Protein AF-A0A6H2NI71-F1 (afdb_monomer_lite)

Foldseek 3Di:
DDDDDDDDPVPVVVVPDDPPPDDQPDPVSVVVVCVVVPVVCPCVVCPDPVVVVVVVVVVVVVPPPD

pLDDT: mean 76.97, std 19.02, range [38.09, 96.06]

Structure (mmCIF, N/CA/C/O backbone):
data_AF-A0A6H2NI71-F1
#
_entry.id   AF-A0A6H2NI71-F1
#
loop_
_atom_site.group_PDB
_atom_site.id
_atom_site.type_symbol
_atom_site.label_atom_id
_atom_site.label_alt_id
_atom_site.label_comp_id
_atom_site.label_asym_id
_atom_site.label_entity_id
_atom_site.label_seq_id
_atom_site.pdbx_PDB_ins_code
_atom_site.Cartn_x
_atom_site.Cartn_y
_atom_site.Cartn_z
_atom_site.occupancy
_atom_site.B_iso_or_equiv
_atom_site.auth_seq_id
_atom_site.auth_comp_id
_atom_site.auth_asym_id
_atom_site.auth_atom_id
_atom_site.pdbx_PDB_model_num
ATOM 1 N N . MET A 1 1 ? 18.170 35.043 -4.207 1.00 43.31 1 MET A N 1
ATOM 2 C CA . MET A 1 1 ? 17.091 34.133 -4.653 1.00 43.31 1 MET A CA 1
ATOM 3 C C . MET A 1 1 ? 16.912 33.061 -3.586 1.00 43.31 1 MET A C 1
ATOM 5 O O . MET A 1 1 ? 17.857 32.327 -3.337 1.00 43.31 1 MET A O 1
ATOM 9 N N . LYS A 1 2 ? 15.784 33.054 -2.864 1.00 38.09 2 LYS A N 1
ATOM 10 C CA . LYS A 1 2 ? 15.483 32.062 -1.812 1.00 38.09 2 LYS A CA 1
ATOM 11 C C . LYS A 1 2 ? 14.763 30.858 -2.440 1.00 38.09 2 LYS A C 1
ATOM 13 O O . LYS A 1 2 ? 13.920 31.056 -3.309 1.00 38.09 2 LYS A O 1
ATOM 18 N N . LEU A 1 3 ? 15.144 29.650 -2.018 1.00 49.69 3 LEU A N 1
ATOM 19 C CA . LEU A 1 3 ? 14.664 28.349 -2.500 1.00 49.69 3 LEU A CA 1
ATOM 20 C C . LEU A 1 3 ? 13.168 28.118 -2.239 1.00 49.69 3 LEU A C 1
ATOM 22 O O . LEU A 1 3 ? 12.678 28.517 -1.187 1.00 49.69 3 LEU A O 1
ATOM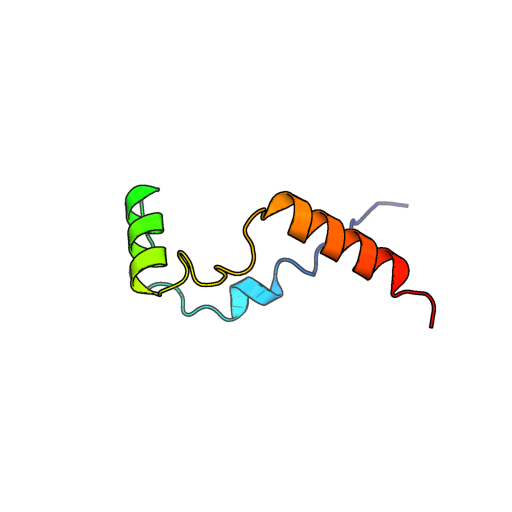 26 N N . THR A 1 4 ? 12.519 27.310 -3.085 1.00 43.56 4 THR A N 1
ATOM 27 C CA . THR A 1 4 ? 11.573 26.281 -2.610 1.00 43.56 4 THR A CA 1
ATOM 28 C C . THR A 1 4 ? 11.742 24.999 -3.446 1.00 43.56 4 THR A C 1
ATOM 30 O O . THR A 1 4 ? 11.720 25.079 -4.673 1.00 43.56 4 THR A O 1
ATOM 33 N N . PRO A 1 5 ? 11.983 23.828 -2.829 1.00 50.88 5 PRO A N 1
ATOM 34 C CA . PRO A 1 5 ? 11.990 22.545 -3.527 1.00 50.88 5 PRO A CA 1
ATOM 35 C C . PRO A 1 5 ? 10.549 22.075 -3.777 1.00 50.88 5 PRO A C 1
ATOM 37 O O . PRO A 1 5 ? 9.692 22.189 -2.899 1.00 50.88 5 PRO A O 1
ATOM 40 N N . SER A 1 6 ? 10.289 21.549 -4.975 1.00 50.28 6 SER A N 1
ATOM 41 C CA . SER A 1 6 ? 9.007 20.974 -5.391 1.00 50.28 6 SER A CA 1
ATOM 42 C C . SER A 1 6 ? 8.527 19.877 -4.436 1.00 50.28 6 SER A C 1
ATOM 44 O O . SER A 1 6 ? 8.954 18.731 -4.530 1.00 50.28 6 SER A O 1
ATOM 46 N N . TYR A 1 7 ? 7.573 20.209 -3.570 1.00 52.88 7 TYR A N 1
ATOM 47 C CA . TYR A 1 7 ? 6.725 19.242 -2.876 1.00 52.88 7 TYR A CA 1
ATOM 48 C C . TYR A 1 7 ? 5.268 19.420 -3.335 1.00 52.88 7 TYR A C 1
ATOM 50 O O . TYR A 1 7 ? 4.540 20.180 -2.702 1.00 52.88 7 TYR A O 1
ATOM 58 N N . PRO A 1 8 ? 4.812 18.764 -4.424 1.00 50.69 8 PRO A N 1
ATO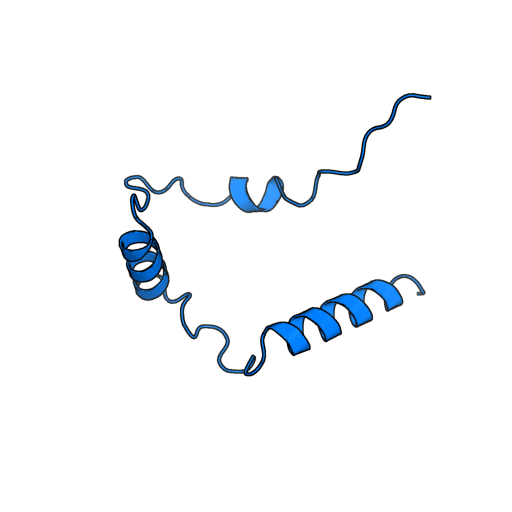M 59 C CA . PRO A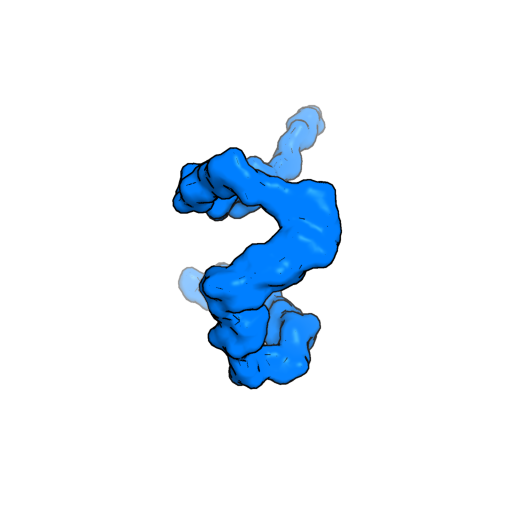 1 8 ? 3.362 18.595 -4.564 1.00 50.69 8 PRO A CA 1
ATOM 60 C C . PRO A 1 8 ? 2.891 17.181 -4.923 1.00 50.69 8 PRO A C 1
ATOM 62 O O . PRO A 1 8 ? 1.697 16.997 -5.112 1.00 50.69 8 PRO A O 1
ATOM 65 N N . VAL A 1 9 ? 3.755 16.162 -5.007 1.00 46.72 9 VAL A N 1
ATOM 66 C CA . VAL A 1 9 ? 3.279 14.816 -5.410 1.00 46.72 9 VAL A CA 1
ATOM 67 C C . VAL A 1 9 ? 2.850 13.955 -4.213 1.00 46.72 9 VAL A C 1
ATOM 69 O O . VAL A 1 9 ? 2.003 13.077 -4.346 1.00 46.72 9 VAL A O 1
ATOM 72 N N . LEU A 1 10 ? 3.361 14.236 -3.009 1.00 47.22 10 LEU A N 1
ATOM 73 C CA . LEU A 1 10 ? 3.029 13.452 -1.810 1.00 47.22 10 LEU A CA 1
ATOM 74 C C . LEU A 1 10 ? 1.684 13.834 -1.167 1.00 47.22 10 LEU A C 1
ATOM 76 O O . LEU A 1 10 ? 1.144 13.059 -0.383 1.00 47.22 10 LEU A O 1
ATOM 80 N N . GLN A 1 11 ? 1.121 15.003 -1.488 1.00 49.00 11 GLN A N 1
ATOM 81 C CA . GLN A 1 11 ? -0.036 15.532 -0.758 1.00 49.00 11 GLN A CA 1
ATOM 82 C C . GLN A 1 11 ? -1.378 15.027 -1.308 1.00 49.00 11 GLN A C 1
ATOM 84 O O . GLN A 1 11 ? -2.300 14.786 -0.535 1.00 49.00 11 GLN A O 1
ATOM 89 N N . SER A 1 12 ? -1.477 14.780 -2.617 1.00 50.62 12 SER A N 1
ATOM 90 C CA . SER A 1 12 ? -2.743 14.423 -3.276 1.00 50.62 12 SER A CA 1
ATOM 91 C C . SER A 1 12 ? -3.205 12.991 -2.996 1.00 50.62 12 SER A C 1
ATOM 93 O O . SER A 1 12 ? -4.402 12.726 -2.958 1.00 50.62 12 SER A O 1
ATOM 95 N N . VAL A 1 13 ? -2.281 12.052 -2.768 1.00 48.34 13 VAL A N 1
ATOM 96 C CA . VAL A 1 13 ? -2.619 10.629 -2.558 1.00 48.34 13 VAL A CA 1
ATOM 97 C C . VAL A 1 13 ? -3.228 10.384 -1.172 1.00 48.34 13 VAL A C 1
ATOM 99 O O . VAL A 1 13 ? -4.057 9.488 -1.004 1.00 48.34 13 VAL A O 1
ATOM 102 N N . LEU A 1 14 ? -2.862 11.197 -0.177 1.00 48.88 14 LEU A N 1
ATOM 103 C CA . LEU A 1 14 ? -3.375 11.074 1.190 1.00 48.88 14 LEU A CA 1
ATOM 104 C C . LEU A 1 14 ? -4.761 11.715 1.371 1.00 48.88 14 LEU A C 1
ATOM 106 O O . LEU A 1 14 ? -5.471 11.351 2.303 1.00 48.88 14 LEU A O 1
ATOM 110 N N . SER A 1 15 ? -5.180 12.615 0.474 1.00 53.31 15 SER A N 1
ATOM 111 C CA . SER A 1 15 ? -6.467 13.324 0.569 1.00 53.31 15 SER A CA 1
ATOM 112 C C . SER A 1 15 ? -7.694 12.462 0.241 1.00 53.31 15 SER A C 1
ATOM 114 O O . SER A 1 15 ? -8.804 12.834 0.605 1.00 53.31 15 SER A O 1
ATOM 116 N N . PHE A 1 16 ? -7.516 11.324 -0.441 1.00 53.75 16 PHE A N 1
ATOM 117 C CA . PHE A 1 16 ? -8.618 10.471 -0.918 1.00 53.75 16 PHE A CA 1
ATOM 118 C C . PHE A 1 16 ? -8.877 9.226 -0.063 1.00 53.75 16 PHE A C 1
ATOM 120 O O . PHE A 1 16 ? -9.774 8.440 -0.368 1.00 53.75 16 PHE A O 1
ATOM 127 N N . ARG A 1 17 ? -8.097 8.999 0.996 1.00 59.72 17 ARG A N 1
ATOM 128 C CA . ARG A 1 17 ? -8.312 7.849 1.880 1.00 59.72 17 ARG A CA 1
ATOM 129 C C . ARG A 1 17 ? -9.372 8.244 2.913 1.00 59.72 17 ARG A C 1
ATOM 131 O O . ARG A 1 17 ? -9.162 9.253 3.588 1.00 59.72 17 ARG A O 1
ATOM 138 N N . PRO A 1 18 ? -10.479 7.493 3.078 1.00 62.66 18 PRO A N 1
ATOM 139 C CA . PRO A 1 18 ? -11.351 7.704 4.224 1.00 62.66 18 PRO A CA 1
ATOM 140 C C . PRO A 1 18 ? -10.478 7.643 5.474 1.00 62.66 18 PRO A C 1
ATOM 142 O O . PRO A 1 18 ? -9.720 6.687 5.660 1.00 62.66 18 PRO A O 1
ATOM 145 N N . PHE A 1 19 ? -10.522 8.710 6.269 1.00 62.50 19 PHE A N 1
ATOM 146 C CA . PHE A 1 19 ? -9.787 8.781 7.521 1.00 62.50 19 PHE A CA 1
ATOM 147 C C . PHE A 1 19 ? -10.183 7.549 8.336 1.00 62.50 19 PHE A C 1
ATOM 149 O O . PHE A 1 19 ? -11.366 7.365 8.633 1.00 62.50 19 PHE A O 1
ATOM 156 N N . LEU A 1 20 ? -9.225 6.654 8.597 1.00 72.50 20 LEU A N 1
ATOM 157 C CA . LEU A 1 20 ? -9.501 5.419 9.324 1.00 72.50 20 LEU A CA 1
ATOM 158 C C . LEU A 1 20 ? -10.089 5.818 10.674 1.00 72.50 20 LEU A C 1
ATOM 160 O O . LEU A 1 20 ? -9.401 6.452 11.467 1.00 72.50 20 LEU A O 1
ATOM 164 N N . GLN A 1 21 ? -11.362 5.489 10.921 1.00 73.94 21 GLN A N 1
ATOM 165 C CA . GLN A 1 21 ? -12.039 5.909 12.155 1.00 73.94 21 GLN A CA 1
ATOM 166 C C . GLN A 1 21 ? -11.328 5.384 13.408 1.00 73.94 21 GLN A C 1
ATOM 168 O O . GLN A 1 21 ? -11.354 6.034 14.445 1.00 73.94 21 GLN A O 1
ATOM 173 N N . ASN A 1 22 ? -10.632 4.253 13.278 1.00 78.62 22 ASN A N 1
ATOM 174 C CA . ASN A 1 22 ? -9.679 3.743 14.252 1.00 78.62 22 ASN A CA 1
ATOM 175 C C . ASN A 1 22 ? -8.366 3.439 13.522 1.00 78.62 22 ASN A C 1
ATOM 177 O O . ASN A 1 22 ? -8.218 2.344 12.976 1.00 78.62 22 ASN A O 1
ATOM 181 N N . PRO A 1 23 ? -7.432 4.402 13.438 1.00 83.69 23 PRO A N 1
ATOM 182 C CA . PRO A 1 23 ? -6.170 4.158 12.767 1.00 83.69 23 PRO A CA 1
ATOM 183 C C . PRO A 1 23 ? -5.337 3.140 13.568 1.00 83.69 23 PRO A C 1
ATOM 185 O O . PRO A 1 23 ? -5.408 3.131 14.804 1.00 83.69 23 PRO A O 1
ATOM 188 N N . PRO A 1 24 ? -4.532 2.303 12.892 1.00 89.00 24 PRO A N 1
ATOM 189 C CA . PRO A 1 24 ? -3.581 1.412 13.546 1.00 89.00 24 PRO A CA 1
ATOM 190 C C . PRO A 1 24 ? -2.669 2.183 14.504 1.00 89.00 24 PRO A C 1
ATOM 192 O O . PRO A 1 24 ? -2.129 3.227 14.135 1.00 89.00 24 PRO A O 1
ATOM 195 N N . LYS A 1 25 ? -2.501 1.687 15.734 1.00 91.62 25 LYS A N 1
ATOM 196 C CA . LYS A 1 25 ? -1.711 2.371 16.776 1.00 91.62 25 LYS A CA 1
ATOM 197 C C . LYS A 1 25 ? -0.300 1.808 16.896 1.00 91.62 25 LYS A C 1
ATOM 199 O O . LYS A 1 25 ? 0.598 2.496 17.373 1.00 91.62 25 LYS A O 1
ATOM 204 N N . THR A 1 26 ? -0.110 0.567 16.462 1.00 94.50 26 THR A N 1
ATOM 205 C CA . THR A 1 26 ? 1.172 -0.132 16.470 1.00 94.50 26 THR A CA 1
ATOM 206 C C . THR A 1 26 ? 1.535 -0.635 15.075 1.00 94.50 26 THR A C 1
ATOM 208 O O . THR A 1 26 ? 0.695 -0.704 14.176 1.00 94.50 26 THR A O 1
ATOM 211 N N . GLY A 1 27 ? 2.800 -1.026 14.892 1.00 91.62 27 GLY A N 1
ATOM 212 C CA . GLY A 1 27 ? 3.237 -1.671 13.652 1.00 91.62 27 GLY A CA 1
ATOM 213 C C . GLY A 1 27 ? 2.493 -2.981 13.372 1.00 91.62 27 GLY A C 1
ATOM 214 O O . GLY A 1 27 ? 2.187 -3.268 12.220 1.00 91.62 27 GLY A O 1
ATOM 215 N N . LEU A 1 28 ? 2.137 -3.738 14.415 1.00 95.25 28 LEU A N 1
ATOM 216 C CA . LEU A 1 28 ? 1.376 -4.980 14.273 1.00 95.25 28 LEU A CA 1
ATOM 217 C C . LEU A 1 28 ? -0.052 -4.711 13.785 1.00 95.25 28 LEU A C 1
ATOM 219 O O . LEU A 1 28 ? -0.504 -5.356 12.841 1.00 95.25 28 LEU A O 1
ATOM 223 N N . ASP A 1 29 ? -0.723 -3.713 14.367 1.00 93.12 29 ASP A N 1
ATOM 224 C CA . ASP A 1 29 ? -2.065 -3.302 13.934 1.00 93.12 29 ASP A CA 1
ATOM 225 C C . ASP A 1 29 ? -2.059 -2.856 12.466 1.00 93.12 29 ASP A C 1
ATOM 227 O O . ASP A 1 29 ? -3.017 -3.088 11.731 1.00 93.12 29 ASP A O 1
ATOM 231 N N . LEU A 1 30 ? -0.974 -2.204 12.031 1.00 91.75 30 LEU A N 1
ATOM 232 C CA . LEU A 1 30 ? -0.841 -1.708 10.664 1.00 91.75 30 LEU A CA 1
ATOM 233 C C . LEU A 1 30 ? -0.704 -2.859 9.665 1.00 91.75 30 LEU A C 1
ATOM 235 O O . LEU A 1 30 ? -1.360 -2.841 8.624 1.00 91.75 30 LEU A O 1
ATOM 239 N N . VAL A 1 31 ? 0.108 -3.866 9.997 1.00 91.56 31 VAL A N 1
ATOM 240 C CA . VAL A 1 31 ? 0.257 -5.075 9.178 1.00 91.56 31 VAL A CA 1
ATOM 241 C C . VAL A 1 31 ? -1.066 -5.839 9.102 1.00 91.56 31 VAL A C 1
ATOM 243 O O . VAL A 1 31 ? -1.505 -6.162 8.000 1.00 91.56 31 VAL A O 1
ATOM 246 N N . ALA A 1 32 ? -1.743 -6.046 10.237 1.00 92.62 32 ALA A N 1
ATOM 247 C CA . ALA A 1 32 ? -3.045 -6.715 10.286 1.00 92.62 32 ALA A CA 1
ATOM 248 C C . ALA A 1 32 ? -4.107 -5.970 9.460 1.00 92.62 32 ALA A C 1
ATOM 250 O O . ALA A 1 32 ? -4.877 -6.581 8.717 1.00 92.62 32 ALA A O 1
ATOM 251 N N . TYR A 1 33 ? -4.120 -4.636 9.531 1.00 90.81 33 TYR A N 1
ATOM 252 C CA . TYR A 1 33 ? -4.976 -3.817 8.683 1.00 90.81 33 TYR A CA 1
ATOM 253 C C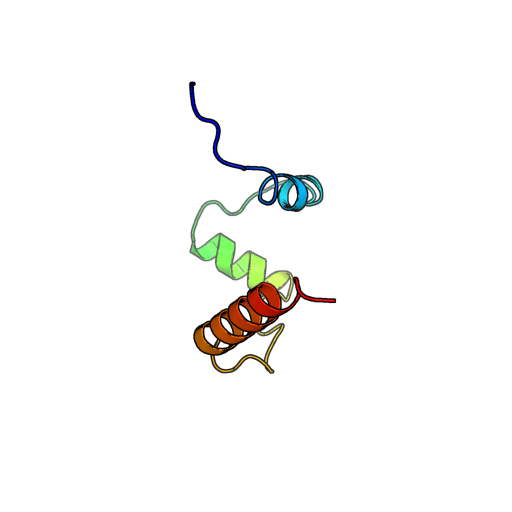 . TYR A 1 33 ? -4.675 -4.043 7.194 1.00 90.81 33 TYR A C 1
ATOM 255 O O . TYR A 1 33 ? -5.598 -4.350 6.440 1.00 90.81 33 TYR A O 1
ATOM 263 N N . TRP A 1 34 ? -3.413 -3.945 6.761 1.00 92.06 34 TRP A N 1
ATOM 264 C CA . TRP A 1 34 ? -3.029 -4.153 5.357 1.00 92.06 34 TRP A CA 1
ATOM 265 C C . TRP A 1 34 ? -3.358 -5.548 4.832 1.00 92.06 34 TRP A C 1
ATOM 267 O O . TRP A 1 34 ? -3.737 -5.678 3.667 1.00 92.06 34 TRP A O 1
ATOM 277 N N . GLU A 1 35 ? -3.237 -6.573 5.668 1.00 93.19 35 GLU A N 1
ATOM 278 C CA . GLU A 1 35 ? -3.672 -7.925 5.331 1.00 93.19 35 GLU A CA 1
ATOM 279 C C . GLU A 1 35 ? -5.195 -7.981 5.150 1.00 93.19 35 GLU A C 1
ATOM 281 O O . GLU A 1 35 ? -5.666 -8.441 4.111 1.00 93.19 35 GLU A O 1
ATOM 286 N N . SER A 1 36 ? -5.969 -7.409 6.083 1.00 90.06 36 SER A N 1
ATOM 287 C CA . SER A 1 36 ? -7.440 -7.404 6.017 1.00 90.06 36 SER A CA 1
ATOM 288 C C . SER A 1 36 ? -8.009 -6.695 4.782 1.00 90.06 36 SER A C 1
ATOM 290 O O . SER A 1 36 ? -9.033 -7.114 4.248 1.00 90.06 36 SER A O 1
ATOM 292 N N . VAL A 1 37 ? -7.340 -5.640 4.300 1.00 89.06 37 VAL A N 1
ATOM 293 C CA . VAL A 1 37 ? -7.745 -4.909 3.087 1.00 89.06 37 VAL A CA 1
ATOM 294 C C . VAL A 1 37 ? -7.112 -5.471 1.807 1.00 89.06 37 VAL A C 1
ATOM 296 O O . VAL A 1 37 ? -7.264 -4.876 0.742 1.00 89.06 37 VAL A O 1
ATOM 299 N N . GLY A 1 38 ? -6.393 -6.596 1.896 1.00 89.44 38 GLY A N 1
ATOM 300 C CA . GLY A 1 38 ? -5.829 -7.310 0.749 1.00 89.44 38 GLY A CA 1
ATOM 301 C C . GLY A 1 38 ? -4.646 -6.613 0.072 1.00 89.44 38 GLY A C 1
ATOM 302 O O . GLY A 1 38 ? -4.385 -6.852 -1.103 1.00 89.44 38 GLY A O 1
ATOM 303 N N . VAL A 1 39 ? -3.933 -5.726 0.775 1.00 89.31 39 VAL A N 1
ATOM 304 C CA . VAL A 1 39 ? -2.735 -5.055 0.239 1.00 89.31 39 VAL A CA 1
ATOM 305 C C . VAL A 1 39 ? -1.544 -6.012 0.212 1.00 89.31 39 VAL A C 1
ATOM 307 O O . VAL A 1 39 ? -0.773 -6.015 -0.754 1.00 89.31 39 VAL A O 1
ATOM 310 N N . ILE A 1 40 ? -1.399 -6.837 1.250 1.00 89.19 40 ILE A N 1
ATOM 311 C CA . ILE A 1 40 ? -0.347 -7.855 1.325 1.00 89.19 40 ILE A CA 1
ATOM 312 C C . ILE A 1 40 ? -0.552 -8.873 0.194 1.00 89.19 40 ILE A C 1
ATOM 314 O O . ILE A 1 40 ? -1.662 -9.343 -0.030 1.00 89.19 40 ILE A O 1
ATOM 318 N N . ASN A 1 41 ? 0.521 -9.190 -0.538 1.00 86.69 41 ASN A N 1
ATOM 319 C CA . ASN A 1 41 ? 0.520 -10.082 -1.708 1.00 86.69 41 ASN A CA 1
ATOM 320 C C . ASN A 1 41 ? -0.360 -9.641 -2.898 1.00 86.69 41 ASN A C 1
ATOM 322 O O . ASN A 1 41 ? -0.573 -10.428 -3.815 1.00 86.69 41 ASN A O 1
ATOM 326 N N . SER A 1 42 ? -0.818 -8.385 -2.948 1.00 90.75 42 SER A N 1
ATOM 327 C CA . SER A 1 42 ? -1.622 -7.858 -4.071 1.00 90.75 42 SER A CA 1
ATOM 328 C C . SER A 1 42 ? -0.887 -7.803 -5.420 1.00 90.75 42 SER A C 1
ATOM 330 O O . SER A 1 42 ? -1.521 -7.712 -6.471 1.00 90.75 42 SER A O 1
ATOM 332 N N . ARG A 1 43 ? 0.450 -7.847 -5.403 1.00 91.31 43 ARG A N 1
ATOM 333 C CA . ARG A 1 43 ? 1.325 -7.812 -6.586 1.00 91.31 43 ARG A CA 1
ATOM 334 C C . ARG A 1 43 ? 2.313 -8.977 -6.569 1.00 91.31 43 ARG A C 1
ATOM 336 O O . ARG A 1 43 ? 3.510 -8.758 -6.383 1.00 91.31 43 ARG A O 1
ATOM 343 N N . PRO A 1 44 ? 1.830 -10.221 -6.736 1.00 91.62 44 PRO A N 1
ATOM 344 C CA . PRO A 1 44 ? 2.692 -11.401 -6.704 1.00 91.62 44 PRO A CA 1
ATOM 345 C C . PRO A 1 44 ? 3.646 -11.459 -7.907 1.00 91.62 44 PRO A C 1
ATOM 347 O O . PRO A 1 44 ? 4.655 -12.153 -7.865 1.00 91.62 44 PRO A O 1
ATOM 350 N N . ASP A 1 45 ? 3.353 -10.705 -8.970 1.00 94.12 45 ASP A N 1
ATOM 351 C CA . ASP A 1 45 ? 4.215 -10.519 -10.137 1.00 94.12 45 ASP A CA 1
ATOM 352 C C . ASP A 1 45 ? 5.503 -9.737 -9.817 1.00 94.12 45 ASP A C 1
ATOM 354 O O . ASP A 1 45 ? 6.493 -9.836 -10.544 1.00 94.12 45 ASP A O 1
ATOM 358 N N . ILE A 1 46 ? 5.517 -8.972 -8.721 1.00 93.25 46 ILE A N 1
ATOM 359 C CA . ILE A 1 46 ? 6.692 -8.234 -8.258 1.00 93.25 46 ILE A CA 1
ATOM 360 C C . ILE A 1 46 ? 7.453 -9.098 -7.248 1.00 93.25 46 ILE A C 1
ATOM 362 O O . ILE A 1 46 ? 7.294 -8.961 -6.039 1.00 93.25 46 ILE A O 1
ATOM 366 N N . MET A 1 47 ? 8.309 -9.983 -7.758 1.00 92.06 47 MET A N 1
ATOM 367 C CA . MET A 1 47 ? 9.156 -10.840 -6.916 1.00 92.06 47 MET A CA 1
ATOM 368 C C . MET A 1 47 ? 10.284 -10.065 -6.216 1.00 92.06 47 MET A C 1
ATOM 370 O O . MET A 1 47 ? 10.597 -10.338 -5.061 1.00 92.06 47 MET A O 1
ATOM 374 N N . ASP A 1 48 ? 10.873 -9.082 -6.904 1.00 93.00 48 ASP A N 1
ATOM 375 C CA . ASP A 1 48 ? 11.862 -8.152 -6.349 1.00 93.00 48 ASP A CA 1
ATOM 376 C C . ASP A 1 48 ? 11.331 -6.721 -6.485 1.00 93.00 48 ASP A C 1
ATOM 378 O O . ASP A 1 48 ? 11.293 -6.128 -7.571 1.00 93.00 48 ASP A O 1
ATOM 382 N N . SER A 1 49 ? 10.891 -6.162 -5.358 1.00 89.06 49 SER A N 1
ATOM 383 C CA . SER A 1 49 ? 10.329 -4.814 -5.305 1.00 89.06 49 SER A CA 1
ATOM 384 C C . SER A 1 49 ? 11.365 -3.731 -5.599 1.00 89.06 49 SER A C 1
ATOM 386 O O . SER A 1 49 ? 11.017 -2.699 -6.177 1.00 89.06 49 SER A O 1
ATOM 388 N N . GLN A 1 50 ? 12.637 -3.961 -5.267 1.00 94.62 50 GLN A N 1
ATOM 389 C CA . GLN A 1 50 ? 13.697 -2.992 -5.512 1.00 94.62 50 GLN A CA 1
ATOM 390 C C . GLN A 1 50 ? 14.065 -2.947 -6.991 1.00 94.62 50 GLN A C 1
ATOM 392 O O . GLN A 1 50 ? 14.192 -1.863 -7.560 1.00 94.62 50 GLN A O 1
ATOM 397 N N . GLU A 1 51 ? 14.228 -4.103 -7.636 1.00 96.06 51 GLU A N 1
ATOM 398 C CA . GLU A 1 51 ? 14.489 -4.163 -9.074 1.00 96.06 51 GLU A CA 1
ATOM 399 C C . GLU A 1 51 ? 13.328 -3.548 -9.868 1.00 96.06 51 GLU A C 1
ATOM 401 O O . GLU A 1 51 ? 13.546 -2.728 -10.764 1.00 96.06 51 GLU A O 1
ATOM 406 N N . HIS A 1 52 ? 12.086 -3.864 -9.489 1.00 92.38 52 HIS A N 1
ATOM 407 C CA . HIS A 1 52 ? 10.902 -3.278 -10.110 1.00 92.38 52 HIS A CA 1
ATOM 408 C C . HIS A 1 52 ? 10.872 -1.748 -9.967 1.00 92.38 52 HIS A C 1
ATOM 410 O O . HIS A 1 52 ? 10.625 -1.051 -10.952 1.00 92.38 52 HIS A O 1
ATOM 416 N N . ALA A 1 53 ? 11.196 -1.212 -8.785 1.00 94.31 53 ALA A N 1
ATOM 417 C CA . ALA A 1 53 ? 11.284 0.230 -8.566 1.00 94.31 53 ALA A CA 1
ATOM 418 C C . ALA A 1 53 ? 12.381 0.893 -9.419 1.00 94.31 53 ALA A C 1
ATOM 420 O O . ALA A 1 53 ? 12.137 1.942 -10.017 1.00 94.31 53 ALA A O 1
ATOM 421 N N . ARG A 1 54 ? 13.563 0.269 -9.545 1.00 93.94 54 ARG A N 1
ATOM 422 C CA . ARG A 1 54 ? 14.645 0.769 -10.417 1.00 93.94 54 ARG A CA 1
ATOM 423 C C . ARG A 1 54 ? 14.206 0.828 -11.880 1.00 93.94 54 ARG A C 1
ATOM 425 O O . ARG A 1 54 ? 14.451 1.831 -12.546 1.00 93.94 54 ARG A O 1
ATOM 432 N N . ARG A 1 55 ? 13.513 -0.208 -12.371 1.00 93.75 55 ARG A N 1
ATOM 433 C CA . ARG A 1 55 ? 12.968 -0.225 -13.739 1.00 93.75 55 ARG A CA 1
ATOM 434 C C . ARG A 1 55 ? 11.957 0.899 -13.962 1.00 93.75 55 ARG A C 1
ATOM 436 O O . ARG A 1 55 ? 12.054 1.586 -14.974 1.00 93.75 55 ARG A O 1
ATOM 443 N N . LEU A 1 56 ? 11.037 1.123 -13.020 1.00 93.50 56 LEU A N 1
ATOM 444 C CA . LEU A 1 56 ? 10.060 2.219 -13.103 1.00 93.50 56 LEU A CA 1
ATOM 445 C C . LEU A 1 56 ? 10.73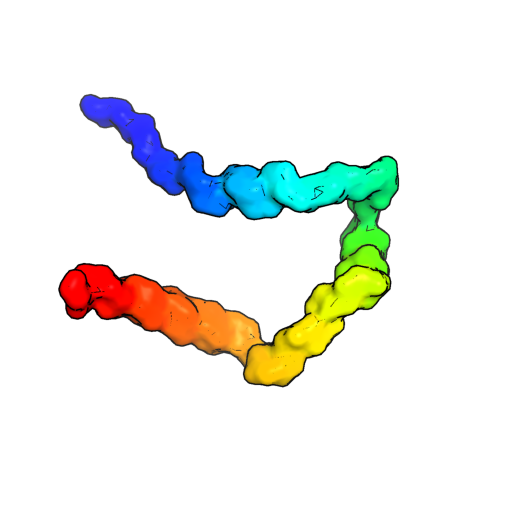1 3.597 -13.136 1.00 93.50 56 LEU A C 1
ATOM 447 O O . LEU A 1 56 ? 10.315 4.463 -13.909 1.00 93.50 56 LEU A O 1
ATOM 451 N N . HIS A 1 57 ? 11.774 3.796 -12.327 1.00 90.00 57 HIS A N 1
ATOM 452 C CA . HIS A 1 57 ? 12.548 5.036 -12.326 1.00 90.00 57 HIS A CA 1
ATOM 453 C C . HIS A 1 57 ? 13.185 5.281 -13.693 1.00 90.00 57 HIS A C 1
ATOM 455 O O . HIS A 1 57 ? 12.929 6.307 -14.318 1.00 90.00 57 HIS A O 1
ATOM 461 N N . HIS A 1 58 ? 13.917 4.289 -14.203 1.00 92.12 58 HIS A N 1
ATOM 462 C CA . HIS A 1 58 ? 14.585 4.370 -15.496 1.00 92.12 58 HIS A CA 1
ATOM 463 C C . HIS A 1 58 ? 13.595 4.635 -16.642 1.00 92.12 58 HIS A C 1
ATOM 465 O O . HIS A 1 58 ? 13.812 5.511 -17.476 1.00 92.12 58 HIS A O 1
ATOM 471 N N . GLN A 1 59 ? 12.456 3.935 -16.652 1.00 91.19 59 GLN A N 1
ATOM 472 C CA . GLN A 1 59 ? 11.386 4.165 -17.627 1.00 91.19 59 GLN A CA 1
ATOM 473 C C . GLN A 1 59 ? 10.838 5.594 -17.575 1.00 91.19 59 GLN A C 1
ATOM 475 O O . GLN A 1 59 ? 10.519 6.153 -18.620 1.00 91.19 59 GLN A O 1
ATOM 480 N N . SER A 1 60 ? 10.717 6.177 -16.381 1.00 90.19 60 SER A N 1
ATOM 481 C CA . SER A 1 60 ? 10.188 7.531 -16.196 1.00 90.19 60 SER A CA 1
ATOM 482 C C . SER A 1 60 ? 11.187 8.595 -16.648 1.00 90.19 60 SER A C 1
ATOM 484 O O . SER A 1 60 ? 10.800 9.506 -17.373 1.00 90.19 60 SER A O 1
ATOM 486 N N . GLU A 1 61 ? 12.469 8.440 -16.308 1.00 90.00 61 GLU A N 1
ATOM 487 C CA . GLU A 1 61 ? 13.547 9.346 -16.739 1.00 90.00 61 GLU A CA 1
ATOM 488 C C . GLU A 1 61 ? 13.678 9.424 -18.265 1.00 90.00 61 GLU A C 1
ATOM 490 O O . GLU A 1 61 ? 13.968 10.480 -18.824 1.00 90.00 61 GLU A O 1
ATOM 495 N N . HIS A 1 62 ? 13.435 8.313 -18.962 1.00 84.06 62 HIS A N 1
ATOM 496 C CA . HIS A 1 62 ? 13.507 8.265 -20.422 1.00 84.06 62 HIS A CA 1
ATOM 497 C C . HIS A 1 62 ? 12.190 8.624 -21.124 1.00 84.06 62 HIS A C 1
ATOM 499 O O . HIS A 1 62 ? 12.173 8.742 -22.350 1.00 84.06 62 HIS A O 1
ATOM 505 N N . ARG A 1 63 ? 11.099 8.844 -20.377 1.00 66.69 63 ARG A N 1
ATOM 506 C CA . ARG A 1 63 ? 9.781 9.194 -20.933 1.00 66.69 63 ARG A CA 1
ATOM 507 C C . ARG A 1 63 ? 9.662 10.662 -21.356 1.00 66.69 63 ARG A C 1
ATOM 509 O O . ARG A 1 63 ? 8.709 11.000 -22.046 1.00 66.69 63 ARG A O 1
ATOM 516 N N . GLU A 1 64 ? 10.621 11.518 -21.002 1.00 60.50 64 GLU A N 1
ATOM 517 C CA . GLU A 1 64 ? 10.614 12.957 -21.329 1.00 60.50 64 GLU A CA 1
ATOM 518 C C . GLU A 1 64 ? 11.133 13.306 -22.740 1.00 60.50 64 GLU A C 1
ATOM 520 O O . GLU A 1 64 ? 11.438 14.462 -23.025 1.00 60.50 64 GLU A O 1
ATOM 525 N N . ARG A 1 65 ? 11.252 12.337 -23.658 1.00 58.78 65 ARG A N 1
ATOM 526 C CA . ARG A 1 65 ? 11.667 12.607 -25.047 1.00 58.78 65 ARG A CA 1
ATOM 527 C C . ARG A 1 65 ? 10.698 12.002 -26.058 1.00 58.78 65 ARG A C 1
ATOM 529 O O . ARG A 1 65 ? 11.055 11.075 -26.782 1.00 58.78 65 ARG A O 1
ATOM 536 N N . ALA A 1 66 ? 9.481 12.533 -26.086 1.00 51.22 66 ALA A N 1
ATOM 537 C CA . ALA A 1 66 ? 8.560 12.425 -27.213 1.00 51.22 66 ALA A CA 1
ATOM 538 C C . ALA A 1 66 ? 8.029 13.820 -27.545 1.00 51.22 66 ALA A C 1
ATOM 540 O O . ALA A 1 66 ? 7.696 14.548 -26.582 1.00 51.22 66 ALA A O 1
#

Sequence (66 aa):
MKLTPSYPVLQSVLSFRPFLQNPPKTGLDLVAYWESVGVINSRPDIMDSQEHARRLHHQSEHRERA

Secondary structure (DSSP, 8-state):
--------TTTTTGGGS---SS-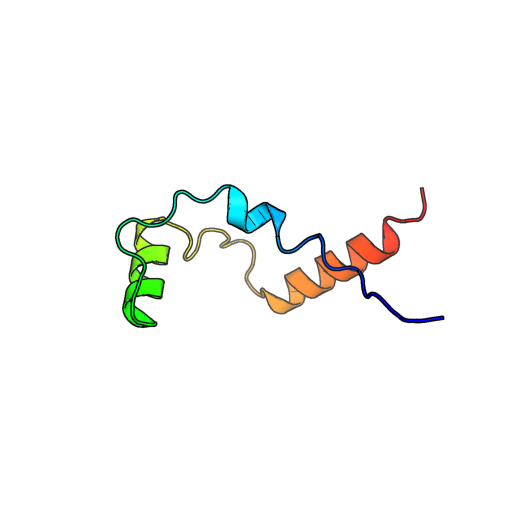--SHHHHHHHHHHTT-TTS-TT-S-HHHHHHHHHHHHHGGG--

Radius of gyration: 17.29 Å; chains: 1; bounding box: 29×46×44 Å